Protein AF-A0A1C5DSG1-F1 (afdb_monomer_lite)

Radius of gyration: 10.28 Å; chains: 1; bounding box: 22×15×29 Å

Secondary structure (DSSP, 8-state):
-HHHHHHHHHTTS-HHHHHHHHH---HHHHHHHHHHHHHTT-S--S----

Foldseek 3Di:
DLVQLVVCVVVVHHSLVSQCVVPVDDSVVSVVVVVVCVVVVSHDDPDPPD

Structure (mmCIF, N/CA/C/O backbone):
data_AF-A0A1C5DSG1-F1
#
_entry.id   AF-A0A1C5DSG1-F1
#
loop_
_atom_site.group_PDB
_atom_site.id
_atom_site.type_symbol
_atom_site.label_atom_id
_atom_site.label_alt_id
_atom_site.label_comp_id
_atom_site.label_asym_id
_atom_site.label_entity_id
_atom_site.label_seq_id
_atom_site.pdbx_PDB_ins_code
_atom_site.Cartn_x
_atom_site.Cartn_y
_atom_site.Cartn_z
_atom_site.occupancy
_atom_site.B_iso_or_equiv
_atom_site.auth_seq_id
_atom_site.auth_comp_id
_atom_site.auth_asym_id
_atom_site.auth_atom_id
_atom_site.pdbx_PDB_model_num
ATOM 1 N N . LEU A 1 1 ? 0.229 -3.792 3.260 1.00 84.75 1 LEU A N 1
ATOM 2 C CA . LEU A 1 1 ? 0.265 -2.613 2.356 1.00 84.75 1 LEU A CA 1
ATOM 3 C C . LEU A 1 1 ? -0.593 -2.822 1.121 1.00 84.75 1 LEU A C 1
ATOM 5 O O . LEU A 1 1 ? -1.613 -2.167 1.055 1.00 84.75 1 LEU A O 1
ATOM 9 N N . ALA A 1 2 ? -0.225 -3.676 0.155 1.00 84.94 2 ALA A N 1
ATOM 10 C CA . ALA A 1 2 ? -0.921 -3.679 -1.138 1.00 84.94 2 ALA A CA 1
ATOM 11 C C . ALA A 1 2 ? -2.399 -4.086 -1.016 1.00 84.94 2 ALA A C 1
ATOM 13 O O . ALA A 1 2 ? -3.246 -3.503 -1.685 1.00 84.94 2 ALA A O 1
ATOM 14 N N . ARG A 1 3 ? -2.708 -5.020 -0.104 1.00 87.44 3 ARG A N 1
ATOM 15 C CA . ARG A 1 3 ? -4.086 -5.380 0.258 1.00 87.44 3 ARG A CA 1
ATOM 16 C C . ARG A 1 3 ? -4.833 -4.209 0.895 1.00 87.44 3 ARG A C 1
ATOM 18 O O . ARG A 1 3 ? -5.808 -3.782 0.304 1.00 87.44 3 ARG A O 1
ATOM 25 N N . GLU A 1 4 ? -4.345 -3.627 1.992 1.00 90.25 4 GLU A N 1
ATOM 26 C CA . GLU A 1 4 ? -4.968 -2.434 2.601 1.00 90.25 4 GLU A CA 1
ATOM 27 C C . GLU A 1 4 ? -5.136 -1.257 1.653 1.00 90.25 4 GLU A C 1
ATOM 29 O O . GLU A 1 4 ? -6.156 -0.583 1.690 1.00 90.25 4 GLU A O 1
ATOM 34 N N . TYR A 1 5 ? -4.145 -1.010 0.800 1.00 90.44 5 TYR A N 1
ATOM 35 C CA . TYR A 1 5 ? -4.211 0.044 -0.199 1.00 90.44 5 TYR A CA 1
ATOM 36 C C . TYR A 1 5 ? -5.379 -0.206 -1.159 1.00 90.44 5 TYR A C 1
ATOM 38 O O . TYR A 1 5 ? -6.179 0.696 -1.379 1.00 90.44 5 TYR A O 1
ATOM 46 N N . ARG A 1 6 ? -5.500 -1.427 -1.703 1.00 87.69 6 ARG A N 1
ATOM 47 C CA . ARG A 1 6 ? -6.612 -1.792 -2.593 1.00 87.69 6 ARG A CA 1
ATOM 48 C C . ARG A 1 6 ? -7.946 -1.802 -1.849 1.00 87.69 6 ARG A C 1
ATOM 50 O O . ARG A 1 6 ? -8.899 -1.233 -2.345 1.00 87.69 6 ARG A O 1
ATOM 57 N N . ALA A 1 7 ? -8.012 -2.373 -0.649 1.00 90.06 7 ALA A N 1
ATOM 58 C CA . ALA A 1 7 ? -9.234 -2.419 0.153 1.00 90.06 7 ALA A CA 1
ATOM 59 C C . ALA A 1 7 ? -9.758 -1.012 0.475 1.00 90.06 7 ALA A C 1
ATOM 61 O O . ALA A 1 7 ? -10.947 -0.751 0.336 1.00 90.06 7 ALA A O 1
ATOM 62 N N . ALA A 1 8 ? -8.869 -0.085 0.839 1.00 90.56 8 ALA A N 1
ATOM 63 C CA . ALA A 1 8 ? -9.230 1.312 1.042 1.00 90.56 8 ALA A CA 1
ATOM 64 C C . ALA A 1 8 ? -9.647 1.996 -0.266 1.00 90.56 8 ALA A C 1
ATOM 66 O O . ALA A 1 8 ? -10.610 2.752 -0.263 1.00 90.56 8 ALA A O 1
ATOM 67 N N . GLN A 1 9 ? -8.968 1.699 -1.378 1.00 88.06 9 GLN A N 1
ATOM 68 C CA . GLN A 1 9 ? -9.323 2.225 -2.695 1.00 88.06 9 GLN A CA 1
ATOM 69 C C . GLN A 1 9 ? -10.725 1.774 -3.141 1.00 88.06 9 GLN A C 1
ATOM 71 O O . GLN A 1 9 ? -11.513 2.616 -3.560 1.00 88.06 9 GLN A O 1
ATOM 76 N N . GLU A 1 10 ? -11.053 0.489 -3.001 1.00 88.88 10 GLU A N 1
ATOM 77 C CA . GLU A 1 10 ? -12.381 -0.064 -3.314 1.00 88.88 10 GLU A CA 1
ATOM 78 C C . GLU A 1 10 ? -13.464 0.470 -2.364 1.00 88.88 10 GLU A C 1
ATOM 80 O O . GLU A 1 10 ? -14.590 0.727 -2.778 1.00 88.88 10 GLU A O 1
ATOM 85 N N . ALA A 1 11 ? -13.118 0.706 -1.096 1.00 89.88 11 ALA A N 1
ATOM 86 C CA . ALA A 1 11 ? -14.020 1.297 -0.110 1.00 89.88 11 ALA A CA 1
ATOM 87 C C . ALA A 1 11 ? -14.172 2.829 -0.239 1.00 89.88 11 ALA A C 1
ATOM 89 O O . ALA A 1 11 ? -14.880 3.436 0.563 1.00 89.88 11 ALA A O 1
ATOM 90 N N . GLY A 1 12 ? -13.486 3.478 -1.191 1.00 89.12 12 GLY A N 1
ATOM 91 C CA . GLY A 1 12 ? -13.490 4.940 -1.344 1.00 89.12 12 GLY A CA 1
ATOM 92 C C . GLY A 1 12 ? -12.806 5.708 -0.200 1.00 89.12 12 GLY A C 1
ATOM 93 O O . GLY A 1 12 ? -12.995 6.915 -0.064 1.00 89.12 12 GLY A O 1
ATOM 94 N N . ALA A 1 13 ? -12.015 5.027 0.630 1.00 89.94 13 ALA A N 1
ATOM 95 C CA . ALA A 1 13 ? -11.248 5.604 1.730 1.00 89.94 13 ALA A CA 1
ATOM 96 C C . ALA A 1 13 ? -9.842 6.039 1.276 1.00 89.94 13 ALA A C 1
ATOM 98 O O . ALA A 1 13 ? -9.368 5.631 0.219 1.00 89.94 13 ALA A O 1
ATOM 99 N N . ASP A 1 14 ? -9.133 6.838 2.088 1.00 91.62 14 ASP A N 1
ATOM 100 C CA . ASP A 1 14 ? -7.749 7.239 1.785 1.00 91.62 14 ASP A CA 1
ATOM 101 C C . ASP A 1 14 ? -6.794 6.026 1.871 1.00 91.62 14 ASP A C 1
ATOM 103 O O . ASP A 1 14 ? -6.492 5.536 2.971 1.00 91.62 14 ASP A O 1
ATOM 107 N N . PRO A 1 15 ? -6.252 5.551 0.733 1.00 90.44 15 PRO A N 1
ATOM 108 C CA . PRO A 1 15 ? -5.403 4.372 0.712 1.00 90.44 15 PRO A CA 1
ATOM 109 C C . PRO A 1 15 ? -4.003 4.644 1.275 1.00 90.44 15 PRO A C 1
ATOM 111 O O . PRO A 1 15 ? -3.339 3.719 1.740 1.00 90.44 15 PRO A O 1
ATOM 114 N N . VAL A 1 16 ? -3.540 5.900 1.299 1.00 91.44 16 VAL A N 1
ATOM 115 C CA . VAL A 1 16 ? -2.278 6.265 1.961 1.00 91.44 16 VAL A CA 1
ATOM 116 C C . VAL A 1 16 ? -2.451 6.175 3.472 1.00 91.44 16 VAL A C 1
ATOM 118 O O . VAL A 1 16 ? -1.591 5.606 4.147 1.00 91.44 16 VAL A O 1
ATOM 121 N N . LEU A 1 17 ? -3.575 6.664 4.000 1.00 94.19 17 LEU A N 1
ATOM 122 C CA . LEU A 1 17 ? -3.890 6.559 5.423 1.00 94.19 17 LEU A CA 1
ATOM 123 C C . LEU A 1 17 ? -4.040 5.097 5.869 1.00 94.19 17 LEU A C 1
ATOM 125 O O . LEU A 1 17 ? -3.527 4.728 6.925 1.00 94.19 17 LEU A O 1
ATOM 129 N N . ALA A 1 18 ? -4.672 4.246 5.058 1.00 94.69 18 ALA A N 1
ATOM 130 C CA . ALA A 1 18 ? -4.775 2.812 5.337 1.00 94.69 18 ALA A CA 1
ATOM 131 C C . ALA A 1 18 ? -3.396 2.137 5.429 1.00 94.69 18 ALA A C 1
ATOM 133 O O . ALA A 1 18 ? -3.133 1.355 6.343 1.00 94.69 18 ALA A O 1
ATOM 134 N N . VAL A 1 19 ? -2.468 2.499 4.540 1.00 93.12 19 VAL A N 1
ATOM 135 C CA . VAL A 1 19 ? -1.082 2.006 4.580 1.0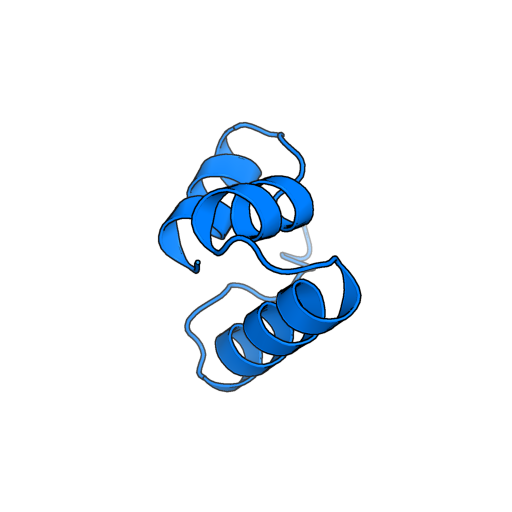0 93.12 19 VAL A CA 1
ATOM 136 C C . VAL A 1 19 ? -0.329 2.531 5.797 1.00 93.12 19 VAL A C 1
ATOM 138 O O . VAL A 1 19 ? 0.421 1.773 6.414 1.00 93.12 19 VAL A O 1
ATOM 141 N N . MET A 1 20 ? -0.527 3.797 6.167 1.00 96.25 20 MET A N 1
ATOM 142 C CA . MET A 1 20 ? 0.056 4.355 7.388 1.00 96.25 20 MET A CA 1
ATOM 143 C C . MET A 1 20 ? -0.425 3.587 8.621 1.00 96.25 20 MET A C 1
ATOM 145 O O . MET A 1 20 ? 0.401 3.161 9.423 1.00 96.25 20 MET A O 1
ATOM 149 N N . ARG A 1 21 ? -1.735 3.331 8.733 1.00 94.38 21 ARG A N 1
ATOM 150 C CA . ARG A 1 21 ? -2.326 2.563 9.842 1.00 94.38 21 ARG A CA 1
ATOM 151 C C . ARG A 1 21 ? -1.810 1.126 9.895 1.00 94.38 21 ARG A C 1
ATOM 153 O O . ARG A 1 21 ? -1.421 0.667 10.958 1.00 94.38 21 ARG A O 1
ATOM 160 N N . ALA A 1 22 ? -1.740 0.444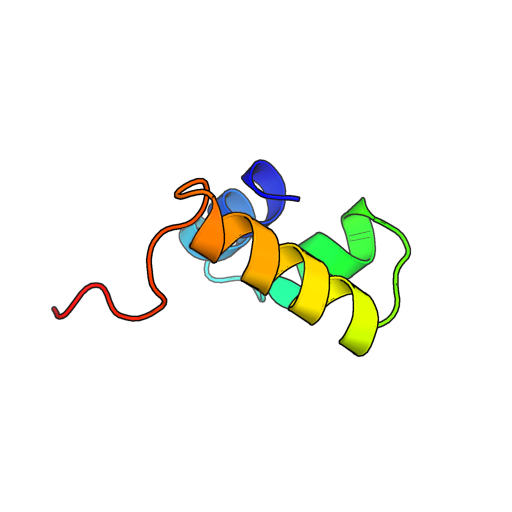 8.755 1.00 93.62 22 ALA A N 1
ATOM 161 C CA . ALA A 1 22 ? -1.308 -0.951 8.700 1.00 93.62 22 ALA A CA 1
ATOM 162 C C . ALA A 1 22 ? 0.202 -1.158 8.865 1.00 93.62 22 ALA A C 1
ATOM 164 O O . ALA A 1 22 ? 0.634 -2.265 9.166 1.00 93.62 22 ALA A O 1
ATOM 165 N N . THR A 1 23 ? 1.020 -0.135 8.611 1.00 90.50 23 THR A N 1
ATOM 166 C CA . THR A 1 23 ? 2.484 -0.265 8.679 1.00 90.50 23 THR A CA 1
ATOM 167 C C . THR A 1 23 ? 3.129 0.538 9.806 1.00 90.50 23 THR A C 1
ATOM 169 O O . THR A 1 23 ? 4.327 0.394 10.024 1.00 90.50 23 THR A O 1
ATOM 172 N N . GLY A 1 24 ? 2.374 1.396 10.501 1.00 94.81 24 GLY A N 1
ATOM 173 C CA . GLY A 1 24 ? 2.888 2.277 11.55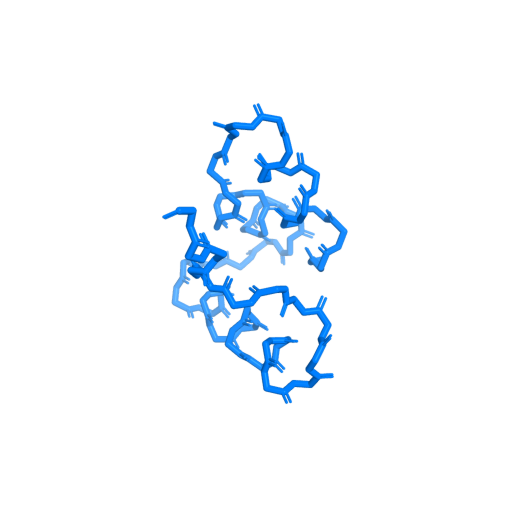6 1.00 94.81 24 GLY A CA 1
ATOM 174 C C . GLY A 1 24 ? 3.833 3.375 11.051 1.00 94.81 24 GLY A C 1
ATOM 175 O O . GLY A 1 24 ? 4.467 4.070 11.841 1.00 94.81 24 GLY A O 1
ATOM 176 N N . HIS A 1 25 ? 3.965 3.540 9.734 1.00 94.88 25 HIS A N 1
ATOM 177 C CA . HIS A 1 25 ? 4.892 4.493 9.143 1.00 94.88 25 HIS A CA 1
ATOM 178 C C . HIS A 1 25 ? 4.259 5.860 8.914 1.00 94.88 25 HIS A C 1
ATOM 180 O O . HIS A 1 25 ? 3.113 5.983 8.483 1.00 94.88 25 HIS A O 1
ATOM 186 N N . GLY A 1 26 ? 5.076 6.903 9.065 1.00 94.81 26 GLY A N 1
ATOM 187 C CA . GLY A 1 26 ? 4.718 8.246 8.623 1.00 94.81 26 GLY A CA 1
ATOM 188 C C . GLY A 1 26 ? 4.462 8.325 7.111 1.00 94.81 26 GLY A C 1
ATOM 189 O O . GLY A 1 26 ? 4.904 7.483 6.321 1.00 94.81 26 GLY A O 1
ATOM 190 N N . ARG A 1 27 ? 3.782 9.396 6.689 1.00 93.94 27 ARG A N 1
ATOM 191 C CA . ARG A 1 27 ? 3.314 9.600 5.307 1.00 93.94 27 ARG A CA 1
ATOM 192 C C . ARG A 1 27 ? 4.408 9.427 4.247 1.00 93.94 27 ARG A C 1
ATOM 194 O O . ARG A 1 27 ? 4.190 8.736 3.256 1.00 93.94 27 ARG A O 1
ATOM 201 N N . ARG A 1 28 ? 5.596 10.012 4.459 1.00 96.38 28 ARG A N 1
ATOM 202 C CA . ARG A 1 28 ? 6.720 9.944 3.502 1.00 96.38 28 ARG A CA 1
ATOM 203 C C . ARG A 1 28 ? 7.161 8.499 3.237 1.00 96.38 28 ARG A C 1
ATOM 205 O O . ARG A 1 28 ? 7.303 8.109 2.082 1.00 96.38 28 ARG A O 1
ATOM 212 N N . ARG A 1 29 ? 7.346 7.699 4.292 1.00 95.25 29 ARG A N 1
ATOM 213 C CA . ARG A 1 29 ? 7.785 6.300 4.168 1.00 95.25 29 ARG A CA 1
ATOM 214 C C . ARG A 1 29 ? 6.686 5.430 3.551 1.00 95.25 29 ARG A C 1
ATOM 216 O O . ARG A 1 29 ? 6.985 4.621 2.680 1.00 95.25 29 ARG A O 1
ATOM 223 N N . SER A 1 30 ? 5.425 5.678 3.903 1.00 94.12 30 SER A N 1
ATOM 224 C CA . SER A 1 30 ? 4.265 5.010 3.296 1.00 94.12 30 SER A CA 1
ATOM 225 C C . SER A 1 30 ? 4.155 5.265 1.789 1.00 94.12 30 SER A C 1
ATOM 227 O O . SER A 1 30 ? 3.988 4.320 1.023 1.00 94.12 30 SER A O 1
ATOM 229 N N . LEU A 1 31 ? 4.333 6.512 1.336 1.00 92.75 31 LEU A N 1
ATOM 230 C CA . LEU A 1 31 ? 4.351 6.844 -0.095 1.00 92.75 31 LEU A CA 1
ATOM 231 C C . LEU A 1 31 ? 5.498 6.150 -0.842 1.00 92.75 31 LEU A C 1
ATOM 233 O O . LEU A 1 31 ? 5.284 5.663 -1.948 1.00 92.75 31 LEU A O 1
ATOM 237 N N . GLY A 1 32 ? 6.680 6.048 -0.228 1.00 94.69 32 GLY A N 1
ATOM 238 C CA . GLY A 1 32 ? 7.804 5.302 -0.801 1.00 94.69 32 GLY A CA 1
ATOM 239 C C . GLY A 1 32 ? 7.519 3.804 -0.945 1.00 94.69 32 GLY A C 1
ATOM 240 O O . GLY A 1 32 ? 7.848 3.209 -1.969 1.00 94.69 32 GLY A O 1
ATOM 241 N N . LEU A 1 33 ? 6.856 3.191 0.042 1.00 92.88 33 LEU A N 1
ATOM 242 C CA . LEU A 1 33 ? 6.439 1.789 -0.052 1.00 92.88 33 LEU A CA 1
ATOM 243 C C . LEU A 1 33 ? 5.381 1.580 -1.146 1.00 92.88 33 LEU A C 1
ATOM 245 O O . LEU A 1 33 ? 5.452 0.603 -1.885 1.00 92.88 33 LEU A O 1
ATOM 249 N N . ILE A 1 34 ? 4.424 2.504 -1.273 1.00 91.50 34 ILE A N 1
ATOM 250 C CA . ILE A 1 34 ? 3.413 2.480 -2.339 1.00 91.50 34 ILE A CA 1
ATOM 251 C C . ILE A 1 34 ? 4.076 2.625 -3.715 1.00 91.50 34 ILE A C 1
ATOM 253 O O . ILE A 1 34 ? 3.704 1.902 -4.633 1.00 91.50 34 ILE A O 1
ATOM 257 N N . ALA A 1 35 ? 5.054 3.525 -3.865 1.00 91.31 35 ALA A N 1
ATOM 258 C CA . ALA A 1 35 ? 5.805 3.693 -5.110 1.00 91.31 35 ALA A CA 1
ATOM 259 C C . ALA A 1 35 ? 6.527 2.396 -5.502 1.00 91.31 35 ALA A C 1
ATOM 261 O O . ALA A 1 35 ? 6.254 1.861 -6.569 1.00 91.31 35 ALA A O 1
ATOM 262 N N . ARG A 1 36 ? 7.298 1.799 -4.582 1.00 91.69 36 ARG A N 1
ATOM 263 C CA . ARG A 1 36 ? 7.948 0.496 -4.814 1.00 91.69 36 ARG A CA 1
ATOM 264 C C . ARG A 1 36 ? 6.956 -0.611 -5.168 1.00 91.69 36 ARG A C 1
ATOM 266 O O . ARG A 1 36 ? 7.243 -1.454 -6.007 1.00 91.69 36 ARG A O 1
ATOM 273 N N . ALA A 1 37 ? 5.784 -0.622 -4.533 1.00 91.12 37 ALA A N 1
ATOM 274 C CA . ALA A 1 37 ? 4.744 -1.598 -4.838 1.00 91.12 37 ALA A CA 1
ATOM 275 C C . ALA A 1 37 ? 4.133 -1.384 -6.236 1.00 91.12 37 ALA A C 1
ATOM 277 O O . ALA A 1 37 ? 3.739 -2.358 -6.871 1.00 91.12 37 ALA A O 1
ATOM 278 N N . ARG A 1 38 ? 4.069 -0.142 -6.732 1.00 89.88 38 ARG A N 1
ATOM 279 C CA . ARG A 1 38 ? 3.696 0.145 -8.127 1.00 89.88 38 ARG A CA 1
ATOM 280 C C . ARG A 1 38 ? 4.781 -0.302 -9.097 1.00 89.88 38 ARG A C 1
ATOM 282 O O . ARG A 1 38 ? 4.451 -0.971 -10.067 1.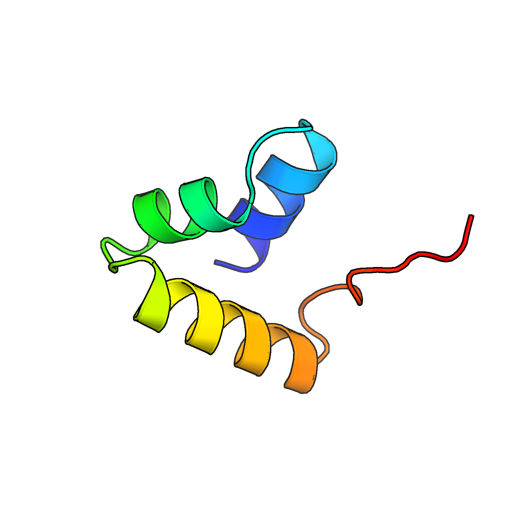00 89.88 38 ARG A O 1
ATOM 289 N N . ASP A 1 39 ? 6.043 -0.004 -8.798 1.00 90.12 39 ASP A N 1
ATOM 290 C CA . ASP A 1 39 ? 7.180 -0.406 -9.636 1.00 90.12 39 ASP A CA 1
ATOM 291 C C . ASP A 1 39 ? 7.277 -1.936 -9.755 1.00 90.12 39 ASP A C 1
ATOM 293 O O . ASP A 1 39 ? 7.600 -2.467 -10.811 1.00 90.12 39 ASP A O 1
ATOM 297 N N . ALA A 1 40 ? 6.913 -2.660 -8.692 1.00 89.50 40 ALA A N 1
ATOM 298 C CA . ALA A 1 40 ? 6.836 -4.120 -8.672 1.00 89.50 40 ALA A CA 1
ATOM 299 C C . ALA A 1 40 ? 5.559 -4.706 -9.320 1.00 89.50 40 ALA A C 1
ATOM 301 O O . ALA A 1 40 ? 5.346 -5.915 -9.254 1.00 89.50 40 ALA A O 1
ATOM 302 N N . GLY A 1 41 ? 4.663 -3.881 -9.876 1.00 88.62 41 GLY A N 1
ATOM 303 C CA . GLY A 1 41 ? 3.400 -4.334 -10.478 1.00 88.62 41 GLY A CA 1
ATOM 304 C C . GLY A 1 41 ? 2.344 -4.826 -9.476 1.00 88.62 41 GLY A C 1
ATOM 305 O O . GLY A 1 41 ? 1.325 -5.394 -9.862 1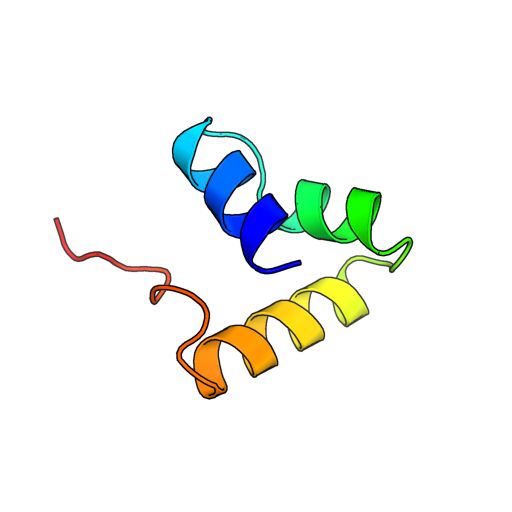.00 88.62 41 GLY A O 1
ATOM 306 N N . LEU A 1 42 ? 2.549 -4.601 -8.174 1.00 87.31 42 LEU A N 1
ATOM 307 C CA . LEU A 1 42 ? 1.638 -5.037 -7.109 1.00 87.31 42 LEU A CA 1
ATOM 308 C C . LEU A 1 42 ? 0.477 -4.065 -6.880 1.00 87.31 42 LEU A C 1
ATOM 310 O O . LEU A 1 42 ? -0.467 -4.400 -6.164 1.00 87.31 42 LEU A O 1
ATOM 314 N N . LEU A 1 43 ? 0.527 -2.858 -7.433 1.00 86.75 43 LEU A N 1
ATOM 315 C CA . LEU A 1 43 ? -0.540 -1.866 -7.333 1.00 86.75 43 LEU A CA 1
ATOM 316 C C . LEU A 1 43 ? -0.901 -1.348 -8.717 1.00 86.75 43 LEU A C 1
ATOM 318 O O . LEU A 1 43 ? -0.025 -1.110 -9.546 1.00 86.75 43 LEU A O 1
ATOM 322 N N . THR A 1 44 ? -2.194 -1.128 -8.939 1.00 74.88 44 THR A N 1
ATOM 323 C CA . THR A 1 44 ? -2.673 -0.497 -10.164 1.00 74.88 44 THR A CA 1
ATOM 324 C C . THR A 1 44 ? -2.166 0.953 -10.240 1.00 74.88 44 THR A C 1
ATOM 326 O O . THR A 1 44 ? -2.100 1.653 -9.215 1.00 74.88 44 THR A O 1
ATOM 329 N N . PRO A 1 45 ? -1.769 1.435 -11.434 1.00 67.69 45 PRO A N 1
ATOM 330 C CA . PRO A 1 45 ? -1.437 2.839 -11.639 1.00 67.69 45 PRO A CA 1
ATOM 331 C C . PRO A 1 45 ? -2.605 3.726 -11.206 1.00 67.69 45 PRO A C 1
ATOM 333 O O . PRO A 1 45 ? -3.768 3.365 -11.371 1.00 67.69 45 PRO A O 1
ATOM 336 N N . ARG A 1 46 ? -2.310 4.920 -10.674 1.00 69.38 46 ARG A N 1
ATOM 337 C CA . ARG A 1 46 ? -3.328 5.828 -10.107 1.00 69.38 46 ARG A CA 1
ATOM 338 C C . ARG A 1 46 ? -4.360 6.316 -11.135 1.00 69.38 46 ARG A C 1
ATOM 340 O O . ARG A 1 46 ? -5.297 7.010 -10.758 1.00 69.38 46 ARG A O 1
ATOM 347 N N . HIS A 1 47 ? -4.193 5.993 -12.413 1.00 57.56 47 HIS A N 1
ATOM 348 C CA . HIS A 1 47 ? -5.092 6.363 -13.495 1.00 57.56 47 HIS A CA 1
ATOM 349 C C . HIS A 1 47 ? -5.492 5.101 -14.254 1.00 57.56 47 HIS A C 1
ATOM 351 O O . HIS A 1 47 ? -4.940 4.789 -15.307 1.00 57.56 47 HIS A O 1
ATOM 357 N N . ALA A 1 48 ? -6.486 4.386 -13.728 1.00 47.41 48 ALA A N 1
ATOM 358 C CA . ALA A 1 48 ? -7.415 3.719 -14.622 1.00 47.41 48 ALA A CA 1
ATOM 359 C C . ALA A 1 48 ? -8.133 4.852 -15.366 1.00 47.41 48 ALA A C 1
ATOM 361 O O . ALA A 1 48 ? -9.007 5.512 -14.809 1.00 47.41 48 ALA A O 1
ATOM 362 N N . ARG A 1 49 ? -7.618 5.175 -16.557 1.00 47.31 49 ARG A N 1
ATOM 363 C CA . ARG A 1 49 ? -8.222 6.096 -17.517 1.00 47.31 49 ARG A CA 1
ATOM 364 C C . ARG A 1 49 ? -9.643 5.574 -17.754 1.00 47.31 49 ARG A C 1
ATOM 366 O O . ARG A 1 49 ? -9.801 4.529 -18.378 1.00 47.31 49 ARG A O 1
ATOM 373 N N . ARG A 1 50 ? -10.614 6.223 -17.116 1.00 50.16 50 ARG A N 1
ATOM 374 C CA . ARG A 1 50 ? -12.037 6.030 -17.376 1.00 50.16 50 ARG A CA 1
ATOM 375 C C . ARG A 1 50 ? -12.418 6.886 -18.571 1.00 50.16 50 ARG A C 1
ATOM 377 O O . ARG A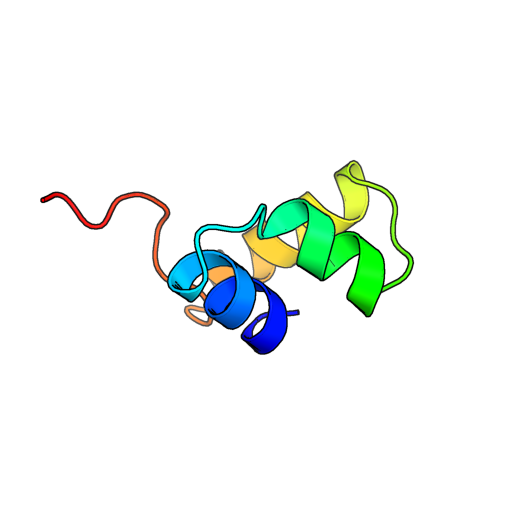 1 50 ? -11.796 7.965 -18.711 1.00 50.16 50 ARG A O 1
#

Sequence (50 aa):
LAREYRAAQEAGADPVLAVMRATGHGRRRSLGLIARARDAGLLTPRHARR

pLDDT: mean 86.78, std 12.12, range [47.31, 96.38]